Protein AF-A0A1Y1LVG2-F1 (afdb_monomer)

Organism: Photinus pyralis (NCBI:txid7054)

InterPro domains:
  IPR001048 Aspartate/glutamate/uridylate kinase [PF00696] (10-124)
  IPR036393 Acetylglutamate kinase-like superfamily [G3DSA:3.40.1160.10] (1-127)
  IPR036393 Acetylglutamate kinase-like superfamily [SSF53633] (7-122)

Nearest PDB structures (foldseek):
  4ab7-assembly1_A  TM=9.664E-01  e=7.310E-13  Saccharomyces cerevisiae
  3zzf-assembly1_A  TM=8.156E-01  e=1.321E-12  Saccharomyces cerevisiae
  3zzi-assembly1_D  TM=8.530E-01  e=3.105E-12  Saccharomyces cerevisiae
  3s6g-assembly1_A  TM=9.293E-01  e=3.306E-10  Maricaulis maris MCS10
  3l86-assembly1_A  TM=7.811E-01  e=9.422E-07  Streptococcus mutans UA159

pLDDT: mean 91.09, std 6.83, range [61.69, 97.38]

Radius of gyration: 17.14 Å; Cα contacts (8 Å, |Δi|>4): 136; chains: 1; bounding box: 45×27×48 Å

Solvent-accessible surface area (backbone atoms only — not comparable to full-atom values): 7802 Å² total; per-residue (Å²): 132,66,51,29,32,19,47,67,64,44,51,89,84,60,43,61,26,34,38,79,77,47,73,52,55,63,68,50,53,53,32,47,75,72,74,43,84,76,83,85,73,52,52,24,29,28,99,87,68,51,73,17,46,36,61,54,71,57,47,51,51,55,48,49,56,70,47,62,88,66,65,86,71,86,84,87,86,61,93,75,79,72,52,61,51,82,86,68,48,74,55,88,76,82,58,71,87,82,41,42,69,61,51,68,68,37,91,64,44,46,72,69,61,37,50,54,53,51,55,48,51,58,47,55,78,64,103

Mean predicted aligned error: 4.56 Å

Secondary structure (DSSP, 8-state):
--SEEEEES-HHHHSSBEEEEEE--HHHHHHHHTT------SEEE-TTS-EEE--HHHHHHHHHHHTTTS-S------TT-SEE-TTS-EE----TTTSHHHHHHSTT--HHHHHHHHHHHHHHHT-

Sequence (127 aa):
SGIFVADFLDKEKWGYVGKIKTVNTAAIEHSLKAGYIPVMTSMAESEDGTLLNVNADIAAKELAQNLRPHPLKIVYLSEKRGLFDGAGNRISQINLDAEYDYLMSLPWCKYGTRLKIKETKELATKL

Foldseek 3Di:
DDQFEFDPPDCVPPNQATDTDDGDCPVVVVCVVVVHHDDDDQWHAYPVGDIGHYDPVNVQLRVPLVPPPPPPDDDDDDPVQADADPVRHHDPDDDCVPCVVVLCPDPRCDDPNVVVSVVVSVSVVSD

Structure (mmCIF, N/CA/C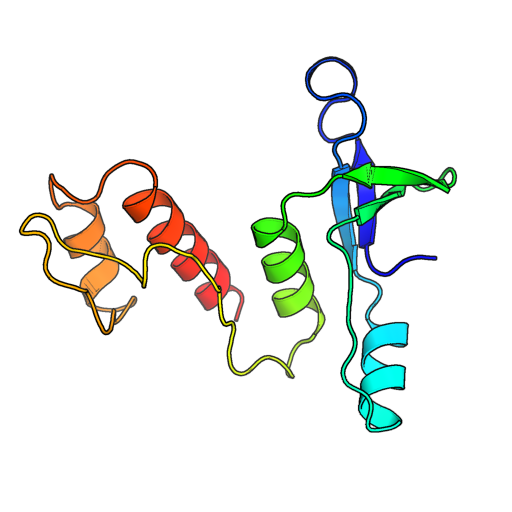/O backbone):
data_AF-A0A1Y1LVG2-F1
#
_entry.id   AF-A0A1Y1LVG2-F1
#
loop_
_atom_site.group_PDB
_atom_site.id
_atom_site.type_symbol
_atom_site.label_atom_id
_atom_site.label_alt_id
_atom_site.label_comp_id
_atom_site.label_asym_id
_atom_site.label_entity_id
_atom_site.label_seq_id
_atom_site.pdbx_PDB_ins_code
_atom_site.Cartn_x
_atom_site.Cartn_y
_atom_site.Cartn_z
_atom_site.occupancy
_atom_site.B_iso_or_equiv
_atom_site.auth_seq_id
_atom_site.auth_comp_id
_atom_site.auth_asym_id
_atom_site.auth_atom_id
_atom_site.pdbx_PDB_model_num
ATOM 1 N N . SER A 1 1 ? -12.889 3.062 18.625 1.00 63.12 1 SER A N 1
ATOM 2 C CA . SER A 1 1 ? -11.529 2.967 18.077 1.00 63.12 1 SER A CA 1
ATOM 3 C C . SER A 1 1 ? -11.554 3.376 16.621 1.00 63.12 1 SER A C 1
ATOM 5 O O . SER A 1 1 ? -12.578 3.184 15.961 1.00 63.12 1 SER A O 1
ATOM 7 N N . GLY A 1 2 ? -10.458 3.964 16.141 1.00 82.69 2 GLY A N 1
ATOM 8 C CA . GLY A 1 2 ? -10.254 4.218 14.716 1.00 82.69 2 GLY A CA 1
ATOM 9 C C . GLY A 1 2 ? -10.211 2.941 13.861 1.00 82.69 2 GLY A C 1
ATOM 10 O O . GLY A 1 2 ? -10.283 1.818 14.361 1.00 82.69 2 GLY A O 1
ATOM 11 N N . ILE A 1 3 ? -10.093 3.124 12.544 1.00 92.38 3 ILE A N 1
ATOM 12 C CA . ILE A 1 3 ? -9.982 2.022 11.570 1.00 92.38 3 ILE A CA 1
ATOM 13 C C . ILE A 1 3 ? -8.646 1.290 11.707 1.00 92.38 3 ILE A C 1
ATOM 15 O O . ILE A 1 3 ? -8.610 0.068 11.616 1.00 92.38 3 ILE A O 1
ATOM 19 N N . PHE A 1 4 ? -7.553 2.014 11.940 1.00 96.06 4 PHE A N 1
ATOM 20 C CA . PHE A 1 4 ? -6.224 1.430 12.090 1.00 96.06 4 PHE A CA 1
ATOM 21 C C . PHE A 1 4 ? -5.782 1.494 13.549 1.00 96.06 4 PHE A C 1
ATOM 23 O O . PHE A 1 4 ? -5.758 2.573 14.140 1.00 96.06 4 PHE A O 1
ATOM 30 N N . VAL A 1 5 ? -5.383 0.346 14.095 1.00 95.62 5 VAL A N 1
ATOM 31 C CA . VAL A 1 5 ? -4.708 0.252 15.394 1.00 95.62 5 VAL A CA 1
ATOM 32 C C . VAL A 1 5 ? -3.239 -0.070 15.147 1.00 95.62 5 VAL A C 1
ATOM 34 O O . VAL A 1 5 ? -2.935 -0.997 14.388 1.00 95.62 5 VAL A O 1
ATOM 37 N N . ALA A 1 6 ? -2.326 0.689 15.752 1.00 96.94 6 ALA A N 1
ATOM 38 C CA . ALA A 1 6 ? -0.890 0.567 15.499 1.00 96.94 6 ALA A CA 1
ATOM 39 C C . ALA A 1 6 ? -0.039 0.724 16.762 1.00 96.94 6 ALA A C 1
ATOM 41 O O . ALA A 1 6 ? -0.372 1.494 17.652 1.00 96.94 6 ALA A O 1
ATOM 42 N N . ASP A 1 7 ? 1.116 0.060 16.778 1.00 96.69 7 ASP A N 1
ATOM 43 C CA . ASP A 1 7 ? 2.195 0.377 17.720 1.00 96.69 7 ASP A CA 1
ATOM 44 C C . ASP A 1 7 ? 3.146 1.403 17.095 1.00 96.69 7 ASP A C 1
ATOM 46 O O . ASP A 1 7 ? 3.172 1.576 15.873 1.00 96.69 7 ASP A O 1
ATOM 50 N N . PHE A 1 8 ? 3.994 2.040 17.904 1.00 96.81 8 PHE A N 1
ATOM 51 C CA . PHE A 1 8 ? 5.133 2.794 17.380 1.00 96.81 8 PHE A CA 1
ATOM 52 C C . PHE A 1 8 ? 6.024 1.875 16.535 1.00 96.81 8 PHE A C 1
ATOM 54 O O . PHE A 1 8 ? 6.435 0.808 16.987 1.00 96.81 8 PHE A O 1
ATOM 61 N N . LEU A 1 9 ? 6.345 2.294 15.310 1.00 95.88 9 LEU A N 1
ATOM 62 C CA . LEU A 1 9 ? 7.253 1.549 14.439 1.00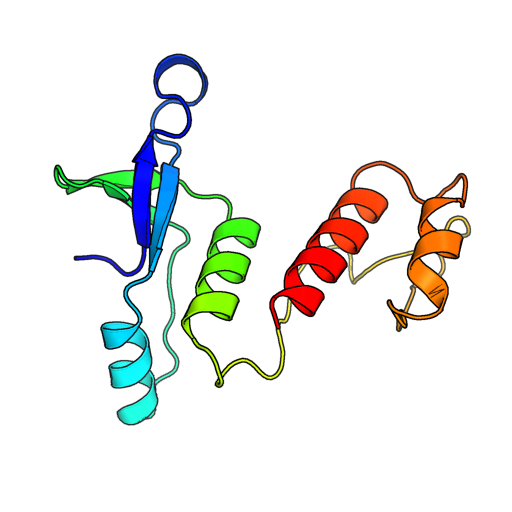 95.88 9 LEU A CA 1
ATOM 63 C C . LEU A 1 9 ? 8.669 1.518 15.030 1.00 95.88 9 LEU A C 1
ATOM 65 O O . LEU A 1 9 ? 9.289 0.462 15.101 1.00 95.88 9 LEU A O 1
ATOM 69 N N . ASP A 1 10 ? 9.158 2.692 15.422 1.00 95.88 10 ASP A N 1
ATOM 70 C CA . ASP A 1 10 ? 10.380 2.927 16.192 1.00 95.88 10 ASP A CA 1
ATOM 71 C C . ASP A 1 10 ? 10.296 4.377 16.689 1.00 95.88 10 ASP A C 1
ATOM 73 O O . ASP A 1 10 ? 10.413 5.324 15.904 1.00 95.88 10 ASP A O 1
ATOM 77 N N . LYS A 1 11 ? 9.993 4.552 17.979 1.00 94.06 11 LYS A N 1
ATOM 78 C CA . LYS A 1 11 ? 9.689 5.871 18.548 1.00 94.06 11 LYS A CA 1
ATOM 79 C C . LYS A 1 11 ? 10.913 6.781 18.587 1.00 94.06 11 LYS A C 1
ATOM 81 O O . LYS A 1 11 ? 10.773 7.984 18.384 1.00 94.06 11 LYS A O 1
ATOM 86 N N . GLU A 1 12 ? 12.095 6.224 18.829 1.00 96.38 12 GLU A N 1
ATOM 87 C CA . GLU A 1 12 ? 13.333 7.003 18.913 1.00 96.38 12 GLU A CA 1
ATOM 88 C C . GLU A 1 12 ? 13.761 7.495 17.533 1.00 96.38 12 GLU A C 1
ATOM 90 O O . GLU A 1 12 ? 14.180 8.641 17.378 1.00 96.38 12 GLU A O 1
ATOM 95 N N . LYS A 1 13 ? 13.606 6.647 16.513 1.00 97.19 13 LYS A N 1
ATOM 96 C CA . LYS A 1 13 ? 14.041 6.960 15.153 1.00 97.19 13 LYS A CA 1
ATOM 97 C C . LYS A 1 13 ? 13.032 7.779 14.354 1.00 97.19 13 LYS A C 1
ATOM 99 O O . LYS A 1 13 ? 13.429 8.652 13.586 1.00 97.19 13 LYS A O 1
ATOM 104 N N . TRP A 1 14 ? 11.743 7.468 14.482 1.00 95.19 14 TRP A N 1
ATOM 105 C CA . TRP A 1 14 ? 10.694 8.010 13.611 1.00 95.19 14 TRP A CA 1
ATOM 106 C C . TRP A 1 14 ? 9.629 8.824 14.351 1.00 95.19 14 TRP A C 1
ATOM 108 O O . TRP A 1 14 ? 8.746 9.388 13.708 1.00 95.19 14 TRP A O 1
ATOM 118 N N . GLY A 1 15 ? 9.692 8.920 15.682 1.00 96.06 15 GLY A N 1
ATOM 119 C CA . GLY A 1 15 ? 8.694 9.640 16.469 1.00 96.06 15 GLY A CA 1
ATOM 120 C C . GLY A 1 15 ? 7.311 8.996 16.355 1.00 96.06 15 GLY A C 1
ATOM 121 O O . GLY A 1 15 ? 7.155 7.800 16.582 1.00 96.06 15 GLY A O 1
ATOM 122 N N . TYR A 1 16 ? 6.296 9.785 15.996 1.00 96.38 16 TYR A N 1
ATOM 123 C CA . TYR A 1 16 ? 4.888 9.364 15.917 1.00 96.38 16 TYR A CA 1
ATOM 124 C C . TYR A 1 16 ? 4.551 8.664 14.592 1.00 96.38 16 TYR A C 1
ATOM 126 O O . TYR A 1 16 ? 3.621 9.051 13.883 1.00 96.38 16 TYR A O 1
ATOM 134 N N . VAL A 1 17 ? 5.324 7.635 14.240 1.00 97.38 17 VAL A N 1
ATOM 135 C CA . VAL A 1 17 ? 5.078 6.781 13.070 1.00 97.38 17 VAL A CA 1
ATOM 136 C C . VAL A 1 17 ? 4.675 5.391 13.536 1.00 97.38 17 VAL A C 1
ATOM 138 O O . VAL A 1 17 ? 5.356 4.781 14.361 1.00 97.38 17 VAL A O 1
ATOM 141 N N . GLY A 1 18 ? 3.563 4.898 13.001 1.00 96.38 18 GLY A N 1
ATOM 142 C CA . GLY A 1 18 ? 2.933 3.658 13.426 1.00 96.38 18 GLY A CA 1
ATOM 143 C C . GLY A 1 18 ? 3.216 2.470 12.513 1.00 96.38 18 GLY A C 1
ATOM 144 O O . GLY A 1 18 ? 3.364 2.604 11.296 1.00 96.38 18 GLY A O 1
ATOM 145 N N . LYS A 1 19 ? 3.219 1.281 13.113 1.00 96.38 19 LYS A N 1
ATOM 146 C CA . LYS A 1 19 ? 3.119 -0.015 12.445 1.00 96.38 19 LYS A CA 1
ATOM 147 C C . LYS A 1 19 ? 1.739 -0.604 12.732 1.00 96.38 19 LYS A C 1
ATOM 149 O O . LYS A 1 19 ? 1.447 -0.942 13.877 1.00 96.38 19 LYS A O 1
ATOM 154 N N . ILE A 1 20 ? 0.905 -0.727 11.698 1.00 96.31 20 ILE A N 1
ATOM 155 C CA . ILE A 1 20 ? -0.447 -1.291 11.826 1.00 96.31 20 ILE A CA 1
ATOM 156 C C . ILE A 1 20 ? -0.359 -2.713 12.395 1.00 96.31 20 ILE A C 1
ATOM 158 O O . ILE A 1 20 ? 0.412 -3.538 11.903 1.00 96.31 20 ILE A O 1
ATOM 162 N N . LYS A 1 21 ? -1.164 -2.982 13.425 1.00 95.12 21 LYS A N 1
ATOM 163 C CA . LYS A 1 21 ? -1.392 -4.319 13.987 1.00 95.12 21 LYS A CA 1
ATOM 164 C C . LYS A 1 21 ? -2.723 -4.899 13.546 1.00 95.12 21 LYS A C 1
ATOM 166 O O . LYS A 1 21 ? -2.803 -6.085 13.248 1.00 95.12 21 LYS A O 1
ATOM 171 N N . THR A 1 22 ? -3.753 -4.055 13.542 1.00 93.62 22 THR A N 1
ATOM 172 C CA . THR A 1 22 ? -5.137 -4.483 13.359 1.00 93.62 22 THR A CA 1
ATOM 173 C C . THR A 1 22 ? -5.893 -3.448 12.542 1.00 93.62 22 THR A C 1
ATOM 175 O O . THR A 1 22 ? -5.703 -2.241 12.715 1.00 93.62 22 THR A O 1
ATOM 178 N N . VAL A 1 23 ? -6.784 -3.931 11.676 1.00 93.81 23 VAL A N 1
ATOM 179 C CA . VAL A 1 23 ? -7.723 -3.104 10.917 1.00 93.81 23 VAL A CA 1
ATOM 180 C C . VAL A 1 23 ? -9.141 -3.422 11.379 1.00 93.81 23 VAL A C 1
ATOM 182 O O . VAL A 1 23 ? -9.584 -4.564 11.301 1.00 93.81 23 VAL A O 1
ATOM 185 N N . ASN A 1 24 ? -9.863 -2.414 11.858 1.00 92.50 24 ASN A N 1
ATOM 186 C CA . ASN A 1 24 ? -11.276 -2.516 12.193 1.00 92.50 24 ASN A CA 1
ATOM 187 C C . ASN A 1 24 ? -12.132 -2.111 10.983 1.00 92.50 24 ASN A C 1
ATOM 189 O O . ASN A 1 24 ? -12.248 -0.927 10.657 1.00 92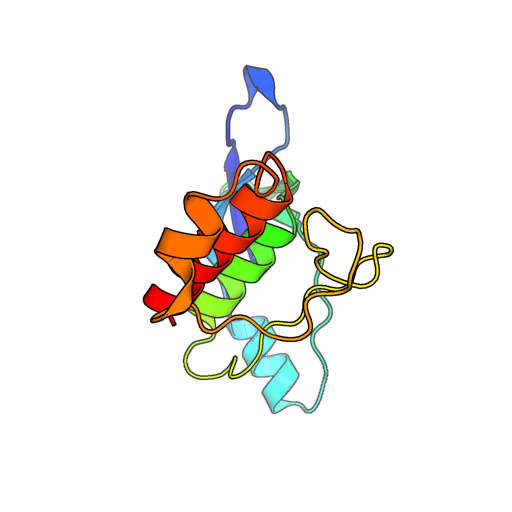.50 24 ASN A O 1
ATOM 193 N N . THR A 1 25 ? -12.753 -3.093 10.328 1.00 92.12 25 THR A N 1
ATOM 194 C CA . THR A 1 25 ? -13.565 -2.885 9.118 1.00 92.12 25 THR A CA 1
ATOM 195 C C . THR A 1 25 ? -15.012 -2.491 9.402 1.00 92.12 25 THR A C 1
ATOM 197 O O . THR A 1 25 ? -15.704 -2.051 8.486 1.00 92.12 25 THR A O 1
ATOM 200 N N . ALA A 1 26 ? -15.483 -2.572 10.651 1.00 92.19 26 ALA A N 1
ATOM 201 C CA . ALA A 1 26 ? -16.902 -2.408 10.974 1.00 92.19 26 ALA A CA 1
ATOM 202 C C . ALA A 1 26 ? -17.465 -1.050 10.519 1.00 92.19 26 ALA A C 1
ATOM 204 O O . ALA A 1 26 ? -18.544 -0.979 9.933 1.00 92.19 26 ALA A O 1
ATOM 205 N N . ALA A 1 27 ? -16.712 0.035 10.730 1.00 90.69 27 ALA A N 1
ATOM 206 C CA . ALA A 1 27 ? -17.117 1.375 10.302 1.00 90.69 27 ALA A CA 1
ATOM 207 C C . ALA A 1 27 ? -17.211 1.500 8.770 1.00 90.69 27 ALA A C 1
ATOM 209 O O . ALA A 1 27 ? -18.132 2.131 8.250 1.00 90.69 27 ALA A O 1
ATOM 210 N N . ILE A 1 28 ? -16.285 0.861 8.050 1.00 91.75 28 ILE A N 1
ATOM 211 C CA . ILE A 1 28 ? -16.254 0.835 6.584 1.00 91.75 28 ILE A CA 1
ATOM 212 C C . ILE A 1 28 ? -17.461 0.061 6.056 1.00 91.75 28 ILE A C 1
ATOM 214 O O . ILE A 1 28 ? -18.200 0.564 5.215 1.00 91.75 28 ILE A O 1
ATOM 218 N N . GLU A 1 29 ? -17.711 -1.132 6.589 1.00 91.12 29 GLU A N 1
ATOM 219 C CA . GLU A 1 29 ? -18.832 -1.977 6.181 1.00 91.12 29 GLU A CA 1
ATOM 220 C C . GLU A 1 29 ? -20.187 -1.326 6.464 1.00 91.12 29 GLU A C 1
ATOM 222 O O . GLU A 1 29 ? -21.090 -1.401 5.633 1.00 91.12 29 GLU A O 1
ATOM 227 N N . HIS A 1 30 ? -20.343 -0.663 7.612 1.00 92.56 30 HIS A N 1
ATOM 228 C CA . HIS A 1 30 ? -21.562 0.082 7.925 1.00 92.56 30 HIS A CA 1
ATOM 229 C C . HIS A 1 30 ? -21.776 1.259 6.971 1.00 92.56 30 HIS A C 1
ATOM 231 O O . HIS A 1 30 ? -22.893 1.453 6.494 1.00 92.56 30 HIS A O 1
ATOM 237 N N . SER A 1 31 ? -20.716 2.009 6.653 1.00 93.25 31 SER A N 1
ATOM 238 C CA . SER A 1 31 ? -20.776 3.107 5.682 1.00 93.25 31 SER A CA 1
ATOM 239 C C . SER A 1 31 ? -21.225 2.608 4.305 1.00 93.25 31 SER A C 1
ATOM 241 O O . SER A 1 31 ? -22.171 3.152 3.732 1.00 93.25 31 SER A O 1
ATOM 243 N N . LEU A 1 32 ? -20.633 1.507 3.834 1.00 91.19 32 LEU A N 1
ATOM 244 C CA . LEU A 1 32 ? -20.986 0.878 2.561 1.00 91.19 32 LEU A CA 1
ATOM 245 C C . LEU A 1 32 ? -22.431 0.357 2.551 1.00 91.19 32 LEU A C 1
ATOM 247 O O . LEU A 1 32 ? -23.162 0.608 1.596 1.00 91.19 32 LEU A O 1
ATOM 251 N N . LYS A 1 33 ? -22.877 -0.321 3.620 1.00 93.00 33 LYS A N 1
ATOM 252 C CA . LYS A 1 33 ? -24.264 -0.814 3.758 1.00 93.00 33 LYS A CA 1
ATOM 253 C C . LYS A 1 33 ? -25.291 0.318 3.746 1.00 93.00 33 LYS A C 1
ATOM 255 O O . LYS A 1 33 ? -26.399 0.127 3.257 1.00 93.00 33 LYS A O 1
ATOM 260 N N . ALA A 1 34 ? -24.923 1.486 4.260 1.00 96.44 34 ALA A N 1
ATOM 261 C CA . ALA A 1 34 ? -25.756 2.681 4.238 1.00 96.44 34 ALA A CA 1
ATOM 262 C C . ALA A 1 34 ? -25.712 3.442 2.893 1.00 96.44 34 ALA A C 1
ATOM 264 O O . ALA A 1 34 ? -26.366 4.473 2.762 1.00 96.44 34 ALA A O 1
ATOM 265 N N . GLY A 1 35 ? -24.972 2.946 1.892 1.00 95.25 35 GLY A N 1
ATOM 266 C CA . GLY A 1 35 ? -24.877 3.554 0.562 1.00 95.25 35 GLY A CA 1
ATOM 267 C C . GLY A 1 35 ? -23.885 4.715 0.462 1.00 95.25 35 GLY A C 1
ATOM 268 O O . GLY A 1 35 ? -23.923 5.463 -0.513 1.00 95.25 35 GLY A O 1
ATOM 269 N N . TYR A 1 36 ? -22.996 4.876 1.445 1.00 95.81 36 TYR A N 1
ATOM 270 C CA . TYR A 1 36 ? -21.979 5.925 1.455 1.00 95.81 36 TYR A CA 1
ATOM 271 C C . TYR A 1 36 ? -20.608 5.400 1.021 1.00 95.81 36 TYR A C 1
ATOM 273 O O . TYR A 1 36 ? -20.274 4.230 1.209 1.00 95.81 36 TYR A O 1
ATOM 281 N N . ILE A 1 37 ? -19.791 6.299 0.463 1.00 92.62 37 ILE A N 1
ATOM 282 C CA . ILE A 1 37 ? -18.387 6.024 0.145 1.00 92.62 37 ILE A CA 1
ATOM 283 C C . ILE A 1 37 ? -17.536 6.408 1.365 1.00 92.62 37 ILE A C 1
ATOM 285 O O . ILE A 1 37 ? -17.476 7.594 1.700 1.00 92.62 37 ILE A O 1
ATOM 289 N N . PRO A 1 38 ? -16.863 5.452 2.030 1.00 91.69 38 PRO A N 1
ATOM 290 C CA . PRO A 1 38 ? -16.018 5.754 3.176 1.00 91.69 38 PRO A CA 1
ATOM 291 C C . PRO A 1 38 ? -14.752 6.496 2.730 1.00 91.69 38 PRO A C 1
ATOM 293 O O . PRO A 1 38 ? -13.985 6.005 1.902 1.00 91.69 38 PRO A O 1
ATOM 296 N N . VAL A 1 39 ? -14.516 7.672 3.315 1.00 92.44 39 VAL A N 1
ATOM 297 C CA . VAL A 1 39 ? -13.290 8.464 3.133 1.00 92.44 39 VAL A CA 1
ATOM 298 C C . VAL A 1 39 ? -12.483 8.398 4.421 1.00 92.44 39 VAL A C 1
ATOM 300 O O . VAL A 1 39 ? -13.009 8.651 5.502 1.00 92.44 39 VAL A O 1
ATOM 303 N N . MET A 1 40 ? -11.209 8.028 4.312 1.00 90.38 40 MET A N 1
ATOM 304 C CA . MET A 1 40 ? -10.362 7.713 5.462 1.00 90.38 40 MET A CA 1
ATOM 305 C C . MET A 1 40 ? -8.990 8.365 5.324 1.00 90.38 40 MET A C 1
ATOM 307 O O . MET A 1 40 ? -8.468 8.519 4.221 1.00 90.38 40 MET A O 1
ATOM 311 N N . THR A 1 41 ? -8.390 8.703 6.460 1.00 92.81 41 THR A N 1
ATOM 312 C CA . THR A 1 41 ? -7.006 9.179 6.557 1.00 92.81 41 THR A CA 1
ATOM 313 C C . THR A 1 41 ? -6.054 8.021 6.851 1.00 92.81 41 THR A C 1
ATOM 315 O O . THR A 1 41 ? -6.425 7.090 7.565 1.00 92.81 41 THR A O 1
ATOM 318 N N . SER A 1 42 ? -4.800 8.100 6.398 1.00 93.31 42 SER A N 1
ATOM 319 C CA . SER A 1 42 ? -3.734 7.142 6.742 1.00 93.31 42 SER A CA 1
ATOM 320 C C . SER A 1 42 ? -3.137 7.410 8.135 1.00 93.31 42 SER A C 1
ATOM 322 O O . SER A 1 42 ? -1.930 7.583 8.295 1.00 93.31 42 SER A O 1
ATOM 324 N N . MET A 1 43 ? -4.002 7.484 9.145 1.00 94.88 43 MET A N 1
ATOM 325 C CA . MET A 1 43 ? -3.632 7.650 10.552 1.00 94.88 43 MET A CA 1
ATOM 326 C C . MET A 1 43 ? -4.109 6.445 11.349 1.00 94.88 43 MET A C 1
ATOM 328 O O . MET A 1 43 ? -5.189 5.915 11.087 1.00 94.88 43 MET A O 1
ATOM 332 N N . ALA A 1 44 ? -3.312 6.041 12.328 1.00 96.12 44 ALA A N 1
ATOM 333 C CA . ALA A 1 44 ? -3.645 4.977 13.258 1.00 96.12 44 ALA A CA 1
ATOM 334 C C . ALA A 1 44 ? -3.675 5.493 14.695 1.00 96.12 44 ALA A C 1
ATOM 336 O O . 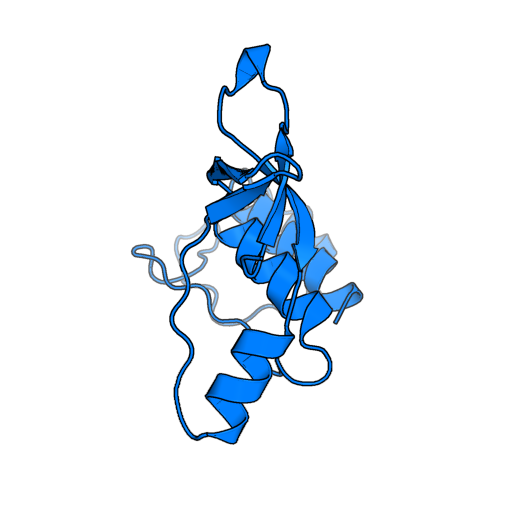ALA A 1 44 ? -3.120 6.544 15.004 1.00 96.12 44 ALA A O 1
ATOM 337 N N . GLU A 1 45 ? -4.330 4.734 15.559 1.00 95.62 45 GLU A N 1
ATOM 338 C CA . GLU A 1 45 ? -4.431 4.988 16.992 1.00 95.62 45 GLU A CA 1
ATOM 339 C C . GLU A 1 45 ? -3.684 3.869 17.732 1.00 95.62 45 GLU A C 1
ATOM 341 O O . GLU A 1 45 ? -3.857 2.690 17.406 1.00 95.62 45 GLU A O 1
ATOM 346 N N . SER A 1 46 ? -2.819 4.205 18.687 1.00 94.56 46 SER A N 1
ATOM 347 C CA . SER A 1 46 ? -2.237 3.214 19.601 1.00 94.56 46 SER A CA 1
ATOM 348 C C . SER A 1 46 ? -3.209 2.830 20.709 1.00 94.56 46 SER A C 1
ATOM 350 O O . SER A 1 46 ? -4.244 3.463 20.901 1.00 94.56 46 SER A O 1
ATOM 352 N N . GLU A 1 47 ? -2.884 1.778 21.462 1.00 89.56 47 GLU A N 1
ATOM 353 C CA . GLU A 1 47 ? -3.742 1.286 22.551 1.00 89.56 47 GLU A CA 1
ATOM 354 C C . GLU A 1 47 ? -4.011 2.341 23.642 1.00 89.56 47 GLU A C 1
ATOM 356 O O . GLU A 1 47 ? -5.053 2.301 24.290 1.00 89.56 47 GLU A O 1
ATOM 361 N N . ASP A 1 48 ? -3.108 3.310 23.813 1.00 90.94 48 ASP A N 1
ATOM 362 C CA . ASP A 1 48 ? -3.242 4.436 24.746 1.00 90.94 48 ASP A CA 1
ATOM 363 C C . ASP A 1 48 ? -3.929 5.680 24.140 1.00 90.94 48 ASP A C 1
ATOM 365 O O . ASP A 1 48 ? -4.021 6.714 24.801 1.00 90.94 48 ASP A O 1
ATOM 369 N N . GLY A 1 49 ? -4.421 5.595 22.899 1.00 92.75 49 GLY A N 1
ATOM 370 C CA . GLY A 1 49 ? -5.120 6.683 22.207 1.00 92.75 49 GLY A CA 1
ATOM 371 C C . GLY A 1 49 ? -4.210 7.677 21.475 1.00 92.75 49 GLY A C 1
ATOM 372 O O . GLY A 1 49 ? -4.697 8.677 20.943 1.00 92.75 49 GLY A O 1
ATOM 373 N N . THR A 1 50 ? -2.894 7.443 21.421 1.00 95.00 50 THR A N 1
ATOM 374 C CA . THR A 1 50 ? -1.976 8.317 20.674 1.00 95.00 50 THR A CA 1
ATOM 375 C C . THR A 1 50 ? -2.183 8.166 19.165 1.00 95.00 50 THR A C 1
ATOM 377 O O . THR A 1 50 ? -2.222 7.060 18.627 1.00 95.00 50 THR A O 1
ATOM 380 N N . LEU A 1 51 ? -2.267 9.290 18.448 1.00 96.12 51 LEU A N 1
ATOM 381 C CA . LEU A 1 51 ? -2.328 9.286 16.987 1.00 96.12 51 LEU A CA 1
ATOM 382 C C . LEU A 1 51 ? -0.940 9.072 16.375 1.00 96.12 51 LEU A C 1
ATOM 384 O O . LEU A 1 51 ? 0.025 9.757 16.718 1.00 96.12 51 LEU A O 1
ATOM 388 N N . LEU A 1 52 ? -0.864 8.145 15.424 1.00 97.06 52 LEU A N 1
ATOM 389 C CA . LEU A 1 52 ? 0.348 7.763 14.713 1.00 97.06 52 LEU A CA 1
ATOM 390 C C . LEU A 1 52 ? 0.156 7.926 13.205 1.00 97.06 52 LEU A C 1
ATOM 392 O O . LEU A 1 52 ? 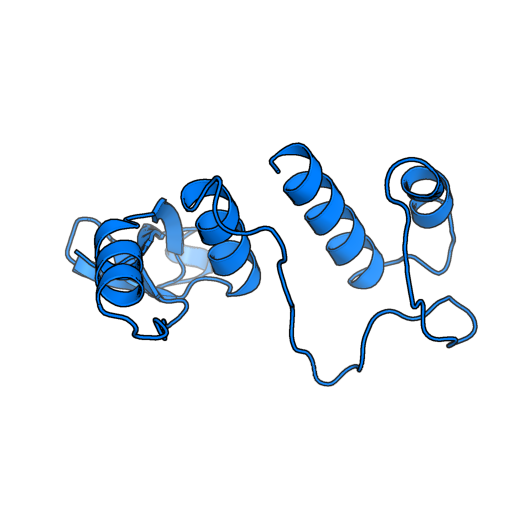-0.840 7.483 12.627 1.00 97.06 52 LEU A O 1
ATOM 396 N N . ASN A 1 53 ? 1.145 8.527 12.549 1.00 96.56 53 ASN A N 1
ATOM 397 C CA . ASN A 1 53 ? 1.194 8.598 11.096 1.00 96.56 53 ASN A CA 1
ATOM 398 C C . ASN A 1 53 ? 1.540 7.224 10.513 1.00 96.56 53 ASN A C 1
ATOM 400 O O . ASN A 1 53 ? 2.459 6.559 10.992 1.00 96.56 53 ASN A O 1
ATOM 404 N N . VAL A 1 54 ? 0.855 6.816 9.447 1.00 96.00 54 VAL A N 1
ATOM 405 C CA . VAL A 1 54 ? 1.141 5.561 8.748 1.00 96.00 54 VAL A CA 1
ATOM 406 C C . VAL A 1 54 ? 1.338 5.828 7.264 1.00 96.00 54 VAL A C 1
ATOM 408 O O . VAL A 1 54 ? 0.675 6.670 6.661 1.00 96.00 54 VAL A O 1
ATOM 411 N N . ASN A 1 55 ? 2.260 5.087 6.651 1.00 92.75 55 ASN A N 1
ATOM 412 C CA . ASN A 1 55 ? 2.432 5.109 5.205 1.00 92.75 55 ASN A CA 1
ATOM 413 C C . ASN A 1 55 ? 1.120 4.696 4.502 1.00 92.75 55 ASN A C 1
ATOM 415 O O . ASN A 1 55 ? 0.564 3.635 4.788 1.00 92.75 55 ASN A O 1
ATOM 419 N N . ALA A 1 56 ? 0.645 5.522 3.567 1.00 91.31 56 ALA A N 1
ATOM 420 C CA . ALA A 1 56 ? -0.627 5.311 2.879 1.00 91.31 56 ALA A CA 1
ATOM 421 C C . ALA A 1 56 ? -0.669 4.021 2.040 1.00 91.31 56 ALA A C 1
ATOM 423 O O . ALA A 1 56 ? -1.706 3.360 2.009 1.00 91.31 56 ALA A O 1
ATOM 424 N N . ASP A 1 57 ? 0.445 3.619 1.420 1.00 89.19 57 ASP A N 1
ATOM 425 C CA . ASP A 1 57 ? 0.516 2.378 0.641 1.00 89.19 57 ASP A CA 1
ATOM 426 C C . ASP A 1 57 ? 0.388 1.153 1.556 1.00 89.19 57 ASP A C 1
ATOM 428 O O . ASP A 1 57 ? -0.314 0.195 1.221 1.00 89.19 57 ASP A O 1
ATOM 432 N N . ILE A 1 58 ? 0.995 1.213 2.750 1.00 90.75 58 ILE A N 1
ATOM 433 C CA . ILE A 1 58 ? 0.847 0.184 3.790 1.00 90.75 58 ILE A CA 1
ATOM 434 C C . ILE A 1 58 ? -0.596 0.156 4.303 1.00 90.75 58 ILE A C 1
ATOM 436 O O . ILE A 1 58 ? -1.190 -0.915 4.379 1.00 90.75 58 ILE A O 1
ATOM 440 N N . ALA A 1 59 ? -1.188 1.315 4.601 1.00 93.19 59 ALA A N 1
ATOM 441 C CA . ALA A 1 59 ? -2.575 1.398 5.055 1.00 93.19 59 ALA A CA 1
ATOM 442 C C . ALA A 1 59 ? -3.554 0.816 4.020 1.00 93.19 59 ALA A C 1
ATOM 444 O O . ALA A 1 59 ? -4.428 0.026 4.375 1.00 93.19 59 ALA A O 1
ATOM 445 N N . ALA A 1 60 ? -3.372 1.135 2.734 1.00 90.56 60 ALA A N 1
ATOM 446 C CA . ALA A 1 60 ? -4.166 0.575 1.643 1.00 90.56 60 ALA A CA 1
ATOM 447 C C . ALA A 1 60 ? -3.986 -0.947 1.516 1.00 90.56 60 ALA A C 1
ATOM 449 O O . ALA A 1 60 ? -4.966 -1.668 1.333 1.00 90.56 60 ALA A O 1
ATOM 450 N N . LYS A 1 61 ? -2.748 -1.443 1.655 1.00 88.56 61 LYS A N 1
ATOM 451 C CA . LYS A 1 61 ? -2.420 -2.877 1.630 1.00 88.56 61 LYS A CA 1
ATOM 452 C C . LYS A 1 61 ? -3.116 -3.640 2.761 1.00 88.56 61 LYS A C 1
ATOM 454 O O . LYS A 1 61 ? -3.742 -4.667 2.503 1.00 88.56 61 LYS A O 1
ATOM 459 N N . GLU A 1 62 ? -3.007 -3.141 3.990 1.00 91.38 62 GLU A N 1
ATOM 460 C CA . GLU A 1 62 ? -3.632 -3.737 5.177 1.00 91.38 62 GLU A CA 1
ATOM 461 C C . GLU A 1 62 ? -5.156 -3.725 5.061 1.00 91.38 62 GLU A C 1
ATOM 463 O O . GLU A 1 62 ? -5.821 -4.735 5.294 1.00 91.38 62 GLU A O 1
ATOM 468 N N . LEU A 1 63 ? -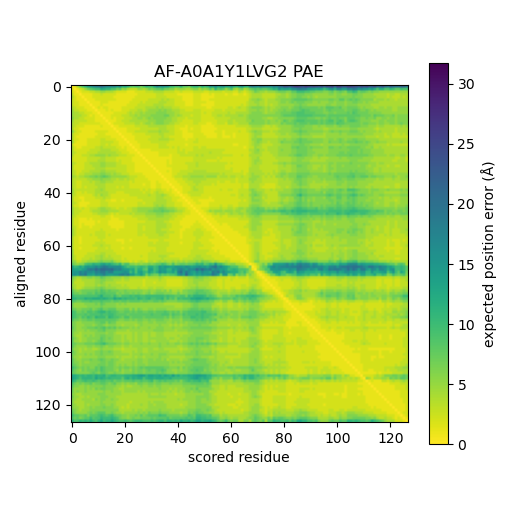5.720 -2.605 4.613 1.00 90.75 63 LEU A N 1
ATOM 469 C CA . LEU A 1 63 ? -7.150 -2.483 4.378 1.00 90.75 63 LEU A CA 1
ATOM 470 C C . LEU A 1 63 ? -7.647 -3.492 3.333 1.00 90.75 63 LEU A C 1
ATOM 472 O O . LEU A 1 63 ? -8.651 -4.165 3.556 1.00 90.75 63 LEU A O 1
ATOM 476 N N . ALA A 1 64 ? -6.939 -3.627 2.209 1.00 89.00 64 ALA A N 1
ATOM 477 C CA . ALA A 1 64 ? -7.330 -4.542 1.144 1.00 89.00 64 ALA A CA 1
ATOM 478 C C . ALA A 1 64 ? -7.332 -6.010 1.601 1.00 89.00 64 ALA A C 1
ATOM 480 O O . ALA A 1 64 ? -8.226 -6.770 1.233 1.00 89.00 64 ALA A O 1
ATOM 481 N N . GLN A 1 65 ? -6.369 -6.401 2.440 1.00 88.00 65 GLN A N 1
ATOM 482 C CA . GLN A 1 65 ? -6.313 -7.750 3.008 1.00 88.00 65 GLN A CA 1
ATOM 483 C C . GLN A 1 65 ? -7.445 -8.009 4.010 1.00 88.00 65 GLN A C 1
ATOM 485 O O . GLN A 1 65 ? -7.998 -9.107 4.022 1.00 88.00 65 GLN A O 1
ATOM 490 N N . ASN A 1 66 ? -7.822 -7.009 4.814 1.00 90.06 66 ASN A N 1
ATOM 491 C CA . ASN A 1 66 ? -8.847 -7.159 5.851 1.00 90.06 66 ASN A CA 1
ATOM 492 C C . ASN A 1 66 ? -10.287 -7.008 5.329 1.00 90.06 66 ASN A C 1
ATOM 494 O O . ASN A 1 66 ? -11.205 -7.550 5.930 1.00 90.06 66 ASN A O 1
ATOM 498 N N . LEU A 1 67 ? -10.508 -6.331 4.197 1.00 85.25 67 LEU A N 1
ATOM 499 C CA . LEU A 1 67 ? -11.840 -6.188 3.587 1.00 85.25 67 LEU A CA 1
ATOM 500 C C . LEU A 1 67 ? -12.263 -7.374 2.704 1.00 85.25 67 LEU A C 1
ATOM 502 O O . LEU A 1 67 ? -13.299 -7.303 2.036 1.00 85.25 67 LEU A O 1
ATOM 506 N N . ARG A 1 68 ? -11.489 -8.464 2.657 1.00 75.75 68 ARG A N 1
ATOM 507 C CA . ARG A 1 68 ? -11.830 -9.651 1.858 1.00 75.75 68 ARG A CA 1
ATOM 508 C C . ARG A 1 68 ? -13.258 -10.147 2.158 1.00 75.75 68 ARG A C 1
ATOM 510 O O . ARG A 1 68 ? -13.660 -10.176 3.318 1.00 75.75 68 ARG A O 1
ATOM 517 N N . PRO A 1 69 ? -14.028 -10.559 1.132 1.00 64.44 69 PRO A N 1
ATOM 518 C CA . PRO A 1 69 ? -13.656 -10.693 -0.284 1.00 64.44 69 PRO A CA 1
ATOM 519 C C . PRO A 1 69 ? -13.855 -9.415 -1.134 1.00 64.44 69 PRO A C 1
ATOM 521 O O . PRO A 1 69 ? -13.814 -9.488 -2.358 1.00 64.44 69 PRO A O 1
ATOM 524 N N . HIS A 1 70 ? -14.109 -8.250 -0.534 1.00 61.69 70 HIS A N 1
ATOM 525 C CA . HIS A 1 70 ? -14.676 -7.097 -1.243 1.00 61.69 70 HIS A CA 1
ATOM 526 C C . HIS A 1 70 ? -13.756 -6.373 -2.243 1.00 61.69 70 HIS A C 1
ATOM 528 O O . HIS A 1 70 ? -14.270 -5.955 -3.286 1.00 61.69 70 HIS A O 1
ATOM 534 N N . PRO A 1 71 ? -12.442 -6.168 -2.021 1.00 61.69 71 PRO A N 1
ATOM 535 C CA . PRO A 1 71 ? -11.663 -5.416 -2.995 1.00 61.69 71 PRO A CA 1
ATOM 536 C C . PRO A 1 71 ? -11.269 -6.307 -4.178 1.00 61.69 71 PRO A C 1
ATOM 538 O O . PRO A 1 71 ? -10.239 -6.971 -4.171 1.00 61.69 71 PRO A O 1
ATOM 541 N N . LEU A 1 72 ? -12.072 -6.249 -5.242 1.00 73.00 72 LEU A N 1
ATOM 542 C CA . LEU A 1 72 ? -11.735 -6.829 -6.549 1.00 73.00 72 LEU A CA 1
ATOM 543 C C . LEU A 1 72 ? -10.662 -6.016 -7.293 1.00 73.00 72 LEU A C 1
ATOM 545 O O . LEU A 1 72 ? -10.063 -6.502 -8.251 1.00 73.00 72 LEU A O 1
ATOM 549 N N . LYS A 1 73 ? -10.454 -4.751 -6.901 1.00 85.31 73 LYS A N 1
ATOM 550 C CA . LYS A 1 73 ? -9.508 -3.821 -7.528 1.00 85.31 73 LYS A CA 1
ATOM 551 C C . LYS A 1 73 ? -8.900 -2.890 -6.487 1.00 85.31 73 LYS A C 1
ATOM 553 O O . LYS A 1 73 ? -9.608 -2.370 -5.630 1.00 85.31 73 LYS A O 1
ATOM 558 N N . ILE A 1 74 ? -7.604 -2.632 -6.628 1.00 88.00 74 ILE A N 1
ATOM 559 C CA . ILE A 1 74 ? -6.856 -1.651 -5.838 1.00 88.00 74 ILE A CA 1
ATOM 560 C C . ILE A 1 74 ? -6.277 -0.638 -6.820 1.00 88.00 74 ILE A C 1
ATOM 562 O O . ILE A 1 74 ? -5.626 -1.018 -7.794 1.00 88.00 74 ILE A O 1
ATOM 566 N N . VAL A 1 75 ? -6.550 0.647 -6.596 1.00 90.31 75 VAL A N 1
ATOM 567 C CA . VAL A 1 75 ? -6.155 1.728 -7.506 1.00 90.31 75 VAL A CA 1
ATOM 568 C C . VAL A 1 75 ? -5.269 2.715 -6.758 1.00 90.31 75 VAL A C 1
ATOM 570 O O . VAL A 1 75 ? -5.723 3.384 -5.835 1.00 90.31 75 VAL A O 1
ATOM 573 N N . TYR A 1 76 ? -4.014 2.827 -7.189 1.00 89.50 76 TYR A N 1
ATOM 574 C CA . TYR A 1 76 ? -3.068 3.822 -6.686 1.00 89.50 76 TYR A CA 1
ATOM 575 C C . TYR A 1 76 ? -3.061 5.042 -7.608 1.00 89.50 76 TYR A C 1
ATOM 577 O O . TYR A 1 76 ? -2.705 4.946 -8.785 1.00 89.50 76 TYR A O 1
ATOM 585 N N . LEU A 1 77 ? -3.436 6.201 -7.070 1.00 90.25 77 LEU A N 1
ATOM 586 C CA . LEU A 1 77 ? -3.389 7.472 -7.789 1.00 90.25 77 LEU A CA 1
ATOM 587 C C . LEU A 1 77 ? -2.029 8.134 -7.563 1.00 90.25 77 LEU A C 1
ATOM 589 O O . LEU A 1 77 ? -1.566 8.259 -6.434 1.00 90.25 77 LEU A O 1
ATOM 593 N N . SER A 1 78 ? -1.369 8.548 -8.644 1.00 86.38 78 SER A N 1
ATOM 594 C CA . SER A 1 78 ? -0.086 9.250 -8.563 1.00 86.38 78 SER A CA 1
ATOM 595 C C . SER A 1 78 ? 0.071 10.250 -9.700 1.00 86.38 78 SER A C 1
ATOM 597 O O . SER A 1 78 ? -0.425 10.028 -10.806 1.00 86.38 78 SER A O 1
ATOM 599 N N . GLU A 1 79 ? 0.830 11.316 -9.452 1.00 87.00 79 GLU A N 1
ATOM 600 C CA . GLU A 1 79 ? 1.142 12.334 -10.464 1.00 87.00 79 GLU A CA 1
ATOM 601 C C . GLU A 1 79 ? 1.917 11.756 -11.653 1.00 87.00 79 GLU A C 1
ATOM 603 O O . GLU A 1 79 ? 1.766 12.204 -12.787 1.00 87.00 79 GLU A O 1
ATOM 608 N N . LYS A 1 80 ? 2.718 10.707 -11.418 1.00 80.19 80 LYS A N 1
ATOM 609 C CA . LYS A 1 80 ? 3.606 10.122 -12.429 1.00 80.19 80 LYS A CA 1
ATOM 610 C C . LYS A 1 80 ? 2.892 9.327 -13.530 1.00 80.19 80 LYS A C 1
ATOM 612 O O . LYS A 1 80 ? 3.573 8.792 -14.383 1.00 80.19 80 LYS A O 1
ATOM 617 N N . ARG A 1 81 ? 1.557 9.269 -13.595 1.00 85.69 81 ARG A N 1
ATOM 618 C CA . ARG A 1 81 ? 0.789 8.630 -14.698 1.00 85.69 81 ARG A CA 1
ATOM 619 C C . ARG A 1 81 ? 1.126 7.148 -14.979 1.00 85.69 81 ARG A C 1
ATOM 621 O O . ARG A 1 81 ? 0.866 6.667 -16.082 1.00 85.69 81 ARG A O 1
ATOM 628 N N . GLY A 1 82 ? 1.645 6.413 -13.992 1.00 90.12 82 GLY A N 1
ATOM 629 C CA . GLY A 1 82 ? 1.854 4.960 -14.062 1.00 90.12 82 GLY A CA 1
ATOM 630 C C . GLY A 1 82 ? 3.316 4.517 -13.954 1.00 90.12 82 GLY A C 1
ATOM 631 O O . GLY A 1 82 ? 4.152 5.214 -13.376 1.00 90.12 82 GLY A O 1
ATOM 632 N N . LEU A 1 83 ? 3.598 3.317 -14.469 1.00 91.81 83 LEU A N 1
ATOM 633 C CA . LEU A 1 83 ? 4.942 2.743 -14.565 1.00 91.81 83 LEU A CA 1
ATOM 634 C C . LEU A 1 83 ? 5.480 2.898 -15.990 1.00 91.81 83 LEU A C 1
ATOM 636 O O . LEU A 1 83 ? 4.712 2.890 -16.951 1.00 91.81 83 LEU A O 1
ATOM 640 N N . PHE A 1 84 ? 6.799 3.019 -16.111 1.00 92.19 84 PHE A N 1
ATOM 641 C CA . PHE A 1 84 ? 7.495 3.181 -17.385 1.00 92.1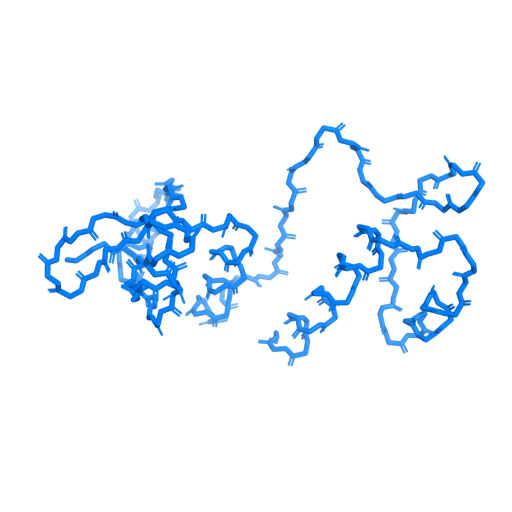9 84 PHE A CA 1
ATOM 642 C C . PHE A 1 84 ? 8.655 2.197 -17.478 1.00 92.19 84 PHE A C 1
ATOM 644 O O . PHE A 1 84 ? 9.246 1.839 -16.454 1.00 92.19 84 PHE A O 1
ATOM 651 N N . ASP A 1 85 ? 8.955 1.762 -18.698 1.00 92.19 85 ASP A N 1
ATOM 652 C CA . ASP A 1 85 ? 10.107 0.918 -18.995 1.00 92.19 85 ASP A CA 1
ATOM 653 C C . ASP A 1 85 ? 11.416 1.731 -19.066 1.00 92.19 85 ASP A C 1
ATOM 655 O O . ASP A 1 85 ? 11.437 2.954 -18.896 1.00 92.19 85 ASP A O 1
ATOM 659 N N . GLY A 1 86 ? 12.532 1.047 -19.329 1.00 90.19 86 GLY A N 1
ATOM 660 C CA . GLY A 1 86 ? 13.846 1.684 -19.464 1.00 90.19 86 GLY A CA 1
ATOM 661 C C . GLY A 1 86 ? 13.989 2.624 -20.666 1.00 90.19 86 GLY A C 1
ATOM 662 O O . GLY A 1 86 ? 14.938 3.402 -20.697 1.00 90.19 86 GLY A O 1
ATOM 663 N N . ALA A 1 87 ? 13.068 2.569 -21.630 1.00 92.69 87 ALA A N 1
ATOM 664 C CA . ALA A 1 87 ? 13.016 3.456 -22.788 1.00 92.69 87 ALA A CA 1
ATOM 665 C C . ALA A 1 87 ? 12.046 4.638 -22.581 1.00 92.69 87 ALA A C 1
ATOM 667 O O . ALA A 1 87 ? 11.939 5.503 -23.448 1.00 92.69 87 ALA A O 1
ATOM 668 N N . GLY A 1 88 ? 11.360 4.704 -21.434 1.00 91.56 88 GLY A N 1
ATOM 669 C CA . GLY A 1 88 ? 10.387 5.749 -21.123 1.00 91.56 88 GLY A CA 1
ATOM 670 C C . GLY A 1 88 ? 8.991 5.496 -21.695 1.00 91.56 88 GLY A C 1
ATOM 671 O O . GLY A 1 88 ? 8.157 6.402 -21.664 1.00 91.56 88 GLY A O 1
ATOM 672 N N . ASN A 1 89 ? 8.692 4.289 -22.184 1.00 93.81 89 ASN A N 1
ATOM 673 C CA . ASN A 1 89 ? 7.342 3.932 -22.615 1.00 93.81 89 ASN A CA 1
ATOM 674 C C . ASN A 1 89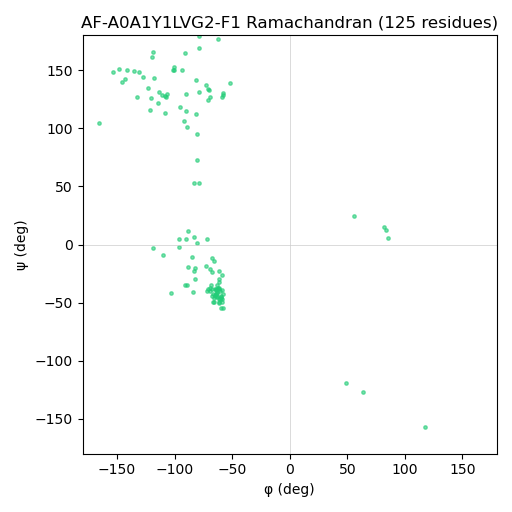 ? 6.486 3.542 -21.414 1.00 93.81 89 ASN A C 1
ATOM 676 O O . ASN A 1 89 ? 6.948 2.861 -20.497 1.00 93.81 89 ASN A O 1
ATOM 680 N N . ARG A 1 90 ? 5.211 3.945 -21.424 1.00 94.12 90 ARG A N 1
ATOM 681 C CA . ARG A 1 90 ? 4.271 3.580 -20.360 1.00 94.12 90 ARG A CA 1
ATOM 682 C C . ARG A 1 90 ? 3.964 2.085 -20.422 1.00 94.12 90 ARG A C 1
ATOM 684 O O . ARG A 1 90 ? 3.476 1.596 -21.437 1.00 94.12 90 ARG A O 1
ATOM 691 N N . ILE A 1 91 ? 4.142 1.401 -19.300 1.00 94.06 91 ILE A N 1
ATOM 692 C CA . ILE A 1 91 ? 3.713 0.017 -19.113 1.00 94.06 91 ILE A CA 1
ATOM 693 C C . ILE A 1 91 ? 2.220 0.045 -18.776 1.00 94.06 91 ILE A C 1
ATOM 695 O O . ILE A 1 91 ? 1.817 0.571 -17.737 1.00 94.06 91 ILE A O 1
ATOM 699 N N . SER A 1 92 ? 1.382 -0.464 -19.676 1.00 94.69 92 SER A N 1
ATOM 700 C CA . SER A 1 92 ? -0.076 -0.493 -19.492 1.00 94.69 92 SER A CA 1
ATOM 701 C C . SER A 1 92 ? -0.552 -1.671 -18.644 1.00 94.69 92 SER A C 1
ATOM 703 O O . SER A 1 92 ? -1.578 -1.553 -17.978 1.00 94.69 92 SER A O 1
ATOM 705 N N . GLN A 1 93 ? 0.171 -2.790 -18.676 1.00 95.06 93 GLN A N 1
ATOM 706 C CA . GLN A 1 93 ? -0.195 -4.030 -18.006 1.00 95.06 93 GLN A CA 1
ATOM 707 C C . GLN A 1 93 ? 1.059 -4.841 -17.676 1.00 95.06 93 GLN A C 1
ATOM 709 O O . GLN A 1 93 ? 2.042 -4.783 -18.409 1.00 95.06 93 GLN A O 1
ATOM 714 N N . ILE A 1 94 ? 0.995 -5.585 -16.572 1.00 94.88 94 ILE A N 1
ATOM 715 C CA . ILE A 1 94 ? 1.986 -6.590 -16.188 1.00 94.88 94 ILE A CA 1
ATOM 716 C C . ILE A 1 94 ? 1.222 -7.854 -15.787 1.00 94.88 94 ILE A C 1
ATOM 718 O O . ILE A 1 94 ? 0.334 -7.791 -14.934 1.00 94.88 94 ILE A O 1
ATOM 722 N N . ASN A 1 95 ? 1.565 -8.998 -16.372 1.00 95.38 95 ASN A N 1
ATOM 723 C CA . ASN A 1 95 ? 1.177 -10.313 -15.878 1.00 95.38 95 ASN A CA 1
ATOM 724 C C . ASN A 1 95 ? 2.240 -10.804 -14.887 1.00 95.38 95 ASN A C 1
ATOM 726 O O . ASN A 1 95 ? 3.296 -11.302 -15.269 1.00 95.38 95 ASN A O 1
ATOM 730 N N . LEU A 1 96 ? 1.947 -10.682 -13.594 1.00 94.88 96 LEU A N 1
ATOM 731 C CA . LEU A 1 96 ? 2.892 -10.991 -12.520 1.00 94.88 96 LEU A CA 1
ATOM 732 C C . LEU A 1 96 ? 3.252 -12.479 -12.386 1.00 94.88 96 LEU A C 1
ATOM 734 O O . LEU A 1 96 ? 4.179 -12.798 -11.641 1.00 94.88 96 LEU A O 1
ATOM 738 N N . ASP A 1 97 ? 2.543 -13.391 -13.045 1.00 93.44 97 ASP A N 1
ATOM 739 C CA . ASP A 1 97 ? 2.902 -14.814 -13.038 1.00 93.44 97 ASP A CA 1
ATOM 740 C C . ASP A 1 97 ? 3.872 -15.155 -14.168 1.00 93.44 97 ASP A C 1
ATOM 742 O O . ASP A 1 97 ? 4.774 -15.963 -13.977 1.00 93.44 97 ASP A O 1
ATOM 746 N N . ALA A 1 98 ? 3.734 -14.495 -15.318 1.00 96.38 98 ALA A N 1
ATOM 747 C CA . ALA A 1 98 ? 4.594 -14.727 -16.475 1.00 96.38 98 ALA A CA 1
ATOM 748 C C . ALA A 1 98 ? 5.832 -13.813 -16.507 1.00 96.38 98 ALA A C 1
ATOM 750 O O . ALA A 1 98 ? 6.893 -14.220 -16.970 1.00 96.38 98 ALA A O 1
ATOM 751 N N . GLU A 1 99 ? 5.710 -12.568 -16.042 1.00 97.00 99 GLU A N 1
ATOM 752 C CA . GLU A 1 99 ? 6.689 -11.510 -16.333 1.00 97.00 99 GLU A CA 1
ATOM 753 C C . GLU A 1 99 ? 7.523 -11.085 -15.121 1.00 97.00 99 GLU A C 1
ATOM 755 O O . GLU A 1 99 ? 8.478 -10.326 -15.282 1.00 97.00 99 GLU A O 1
ATOM 760 N N . TYR A 1 100 ? 7.193 -11.541 -13.908 1.00 96.56 100 TYR A N 1
ATOM 761 C CA . TYR A 1 100 ? 7.817 -11.029 -12.683 1.00 96.56 100 TYR A CA 1
ATOM 762 C C . TYR A 1 100 ? 9.338 -11.223 -12.662 1.00 96.56 100 TYR A C 1
ATOM 764 O O . TYR A 1 100 ? 10.070 -10.242 -12.528 1.00 96.56 100 TYR A O 1
ATOM 772 N N . ASP A 1 101 ? 9.824 -12.454 -12.843 1.00 96.69 101 ASP A N 1
ATOM 773 C CA . ASP A 1 101 ? 11.263 -12.742 -12.781 1.00 96.69 101 ASP A CA 1
ATOM 774 C C . ASP A 1 101 ? 12.030 -12.033 -13.901 1.00 96.69 101 ASP A C 1
ATOM 776 O O . ASP A 1 101 ? 13.096 -11.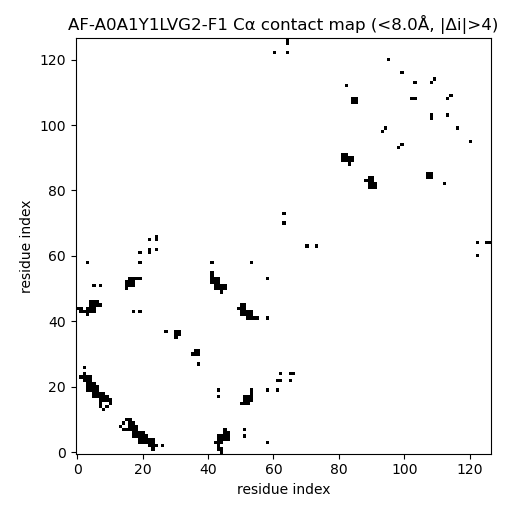456 -13.668 1.00 96.69 101 ASP A O 1
ATOM 780 N N . TYR A 1 102 ? 11.439 -11.990 -15.099 1.00 96.00 102 TYR A N 1
ATOM 781 C CA . TYR A 1 102 ? 11.982 -11.240 -16.225 1.00 96.00 102 TYR A CA 1
ATOM 782 C C . TYR A 1 102 ? 12.136 -9.758 -15.870 1.00 96.00 102 TYR A C 1
ATOM 784 O O . TYR A 1 102 ? 13.250 -9.237 -15.912 1.00 96.00 102 TYR A O 1
ATOM 792 N N . LEU A 1 103 ? 11.066 -9.093 -15.424 1.00 95.75 103 LEU A N 1
ATOM 793 C CA . LEU A 1 103 ? 11.102 -7.682 -15.034 1.00 95.75 103 LEU A CA 1
ATOM 794 C C . LEU A 1 103 ? 12.105 -7.420 -13.906 1.00 95.75 103 LEU A C 1
ATOM 796 O O . LEU A 1 103 ? 12.803 -6.410 -13.938 1.00 95.75 103 LEU A O 1
ATOM 800 N N . MET A 1 104 ? 12.210 -8.317 -12.923 1.00 95.88 104 MET A N 1
ATOM 801 C CA . MET A 1 104 ? 13.153 -8.180 -11.808 1.00 95.88 104 MET A CA 1
ATOM 802 C C . MET A 1 104 ? 14.619 -8.349 -12.218 1.00 95.88 104 MET A C 1
ATOM 804 O O . MET A 1 104 ? 15.494 -7.866 -11.489 1.00 95.88 104 MET A O 1
ATOM 808 N N . SER A 1 105 ? 14.889 -8.999 -13.354 1.00 96.00 105 SER A N 1
ATOM 809 C CA . SER A 1 105 ? 16.233 -9.156 -13.924 1.00 96.00 105 SER A CA 1
ATOM 810 C C . SER A 1 105 ? 16.698 -7.943 -14.743 1.00 96.00 105 SER A C 1
ATOM 812 O O . SER A 1 105 ? 17.900 -7.757 -14.943 1.00 96.00 105 SER A O 1
ATOM 814 N N . LEU A 1 106 ? 15.772 -7.092 -15.201 1.00 96.12 106 LEU A N 1
ATOM 815 C CA . LEU A 1 106 ? 16.091 -6.010 -16.131 1.00 96.12 106 LEU A CA 1
ATOM 816 C C . LEU A 1 106 ? 16.908 -4.887 -15.464 1.00 96.12 106 LEU A C 1
ATOM 818 O O . LEU A 1 106 ? 16.511 -4.376 -14.412 1.00 96.12 106 LEU A O 1
ATOM 822 N N . PRO A 1 107 ? 17.990 -4.391 -16.104 1.00 94.62 107 PRO A N 1
ATOM 823 C CA . PRO A 1 107 ? 18.855 -3.359 -15.524 1.00 94.62 107 PRO A CA 1
ATOM 824 C C . PRO A 1 107 ? 18.167 -2.026 -15.218 1.00 94.62 107 PRO A C 1
ATOM 826 O O . PRO A 1 107 ? 18.679 -1.254 -14.406 1.00 94.62 107 PRO A O 1
ATOM 829 N N . TRP A 1 108 ? 17.047 -1.727 -15.878 1.00 93.62 108 TRP A N 1
ATOM 830 C CA . TRP A 1 108 ? 16.276 -0.502 -15.666 1.00 93.62 108 TRP A CA 1
ATOM 831 C C . TRP A 1 108 ? 15.232 -0.639 -14.550 1.00 93.62 108 TRP A C 1
ATOM 833 O O . TRP A 1 108 ? 14.800 0.370 -13.992 1.00 93.62 108 TRP A O 1
ATOM 843 N N . CYS A 1 109 ? 14.848 -1.864 -14.171 1.00 93.94 109 CYS A N 1
ATOM 844 C CA . CYS A 1 109 ? 13.863 -2.113 -13.122 1.00 93.94 109 CYS A CA 1
ATOM 845 C C . CYS A 1 109 ? 14.520 -1.994 -11.739 1.00 93.94 109 CYS A C 1
ATOM 847 O O . CYS A 1 109 ? 14.806 -2.969 -11.042 1.00 93.94 109 CYS A O 1
ATOM 849 N N . LYS A 1 110 ? 14.821 -0.752 -11.358 1.00 88.88 110 LYS A N 1
ATOM 850 C CA . LYS A 1 110 ? 15.548 -0.403 -10.133 1.00 88.88 110 LYS A CA 1
ATOM 851 C C . LYS A 1 110 ? 14.703 0.466 -9.203 1.00 88.88 110 LYS A C 1
ATOM 853 O O . LYS A 1 110 ? 13.678 1.026 -9.595 1.00 88.88 110 LYS A O 1
ATOM 858 N N . TYR A 1 111 ? 15.166 0.578 -7.958 1.00 87.44 111 TYR A N 1
ATOM 859 C CA . TYR A 1 111 ? 14.624 1.467 -6.926 1.00 87.44 111 TYR A CA 1
ATOM 860 C C . TYR A 1 111 ? 13.092 1.369 -6.796 1.00 87.44 111 TYR A C 1
ATOM 862 O O . TYR A 1 111 ? 12.564 0.296 -6.509 1.00 87.44 111 TYR A O 1
ATOM 870 N N . GLY A 1 112 ? 12.380 2.479 -7.022 1.00 85.69 112 GLY A N 1
ATOM 871 C CA . GLY A 1 112 ? 10.938 2.587 -6.818 1.00 85.69 112 GLY A CA 1
ATOM 872 C C . GLY A 1 112 ? 10.098 1.687 -7.725 1.00 85.69 112 GLY A C 1
ATOM 873 O O . GLY A 1 112 ? 9.119 1.125 -7.249 1.00 85.69 112 GLY A O 1
ATOM 874 N N . THR A 1 113 ? 10.467 1.494 -8.998 1.00 89.94 113 THR A N 1
ATOM 875 C CA . THR A 1 113 ? 9.711 0.599 -9.900 1.00 89.94 113 THR A CA 1
ATOM 876 C C . THR A 1 113 ? 9.786 -0.842 -9.411 1.00 89.94 113 THR A C 1
ATOM 878 O O . THR A 1 113 ? 8.767 -1.524 -9.315 1.00 89.94 113 THR A O 1
ATOM 881 N N . ARG A 1 114 ? 10.990 -1.274 -9.017 1.00 93.44 114 ARG A N 1
ATOM 882 C CA . ARG A 1 114 ? 11.220 -2.609 -8.463 1.00 93.44 114 ARG A CA 1
ATOM 883 C C . ARG A 1 114 ? 10.427 -2.832 -7.179 1.00 93.44 114 ARG A C 1
ATOM 885 O O . ARG A 1 114 ? 9.770 -3.859 -7.043 1.00 93.44 114 ARG A O 1
ATOM 892 N N . LEU A 1 115 ? 10.471 -1.857 -6.266 1.00 90.88 115 LEU A N 1
ATOM 893 C CA . LEU A 1 115 ? 9.741 -1.912 -5.001 1.00 90.88 115 LEU A CA 1
ATOM 894 C C . LEU A 1 115 ? 8.232 -2.049 -5.237 1.00 90.88 115 LEU A C 1
ATOM 896 O O . LEU A 1 115 ? 7.629 -2.982 -4.718 1.00 90.88 115 LEU A O 1
ATOM 900 N N . LYS A 1 116 ? 7.650 -1.210 -6.103 1.00 90.00 116 LYS A N 1
ATOM 901 C CA . LYS A 1 116 ? 6.215 -1.248 -6.425 1.00 90.00 116 LYS A CA 1
ATOM 902 C C . LYS A 1 116 ? 5.771 -2.586 -7.014 1.00 90.00 116 LYS A C 1
ATOM 904 O O . LYS A 1 116 ? 4.744 -3.122 -6.603 1.00 90.00 116 LYS A O 1
ATOM 909 N N . ILE A 1 117 ? 6.530 -3.140 -7.965 1.00 94.00 117 ILE A N 1
ATOM 910 C CA . ILE A 1 117 ? 6.198 -4.439 -8.576 1.00 94.00 117 ILE A CA 1
ATOM 911 C C . ILE A 1 117 ? 6.277 -5.555 -7.527 1.00 94.00 117 ILE A C 1
ATOM 913 O O . ILE A 1 117 ? 5.373 -6.386 -7.449 1.00 94.00 117 ILE A O 1
ATOM 917 N N . LYS A 1 118 ? 7.316 -5.547 -6.683 1.00 93.19 118 LYS A N 1
ATOM 918 C CA . LYS A 1 118 ? 7.479 -6.524 -5.601 1.00 93.19 118 LYS A CA 1
ATOM 919 C C . LYS A 1 118 ? 6.334 -6.457 -4.589 1.00 93.19 118 LYS A C 1
ATOM 921 O O . LYS A 1 118 ? 5.719 -7.480 -4.304 1.00 93.19 118 LYS A O 1
ATOM 926 N N . GLU A 1 119 ? 6.006 -5.268 -4.091 1.00 89.56 119 GLU A N 1
ATOM 927 C CA . GLU A 1 119 ? 4.911 -5.073 -3.134 1.00 89.56 119 GLU A CA 1
ATOM 928 C C . GLU A 1 119 ? 3.556 -5.480 -3.723 1.00 89.56 119 GLU A C 1
ATOM 930 O O . GLU A 1 119 ? 2.743 -6.089 -3.026 1.00 89.56 119 GLU A O 1
ATOM 935 N N . THR A 1 120 ? 3.339 -5.214 -5.016 1.00 90.94 120 THR A N 1
ATOM 936 C CA . THR A 1 120 ? 2.124 -5.637 -5.725 1.00 90.94 120 THR A CA 1
ATOM 937 C C . THR A 1 120 ? 2.051 -7.159 -5.850 1.00 90.94 120 THR A C 1
ATOM 939 O O . THR A 1 120 ? 0.990 -7.722 -5.598 1.00 90.94 120 THR A O 1
ATOM 942 N N . LYS A 1 121 ? 3.157 -7.849 -6.177 1.00 92.25 121 LYS A N 1
ATOM 943 C CA . LYS A 1 121 ? 3.198 -9.324 -6.202 1.00 92.25 121 LYS A CA 1
ATOM 944 C C . LYS A 1 121 ? 2.890 -9.905 -4.826 1.00 92.25 121 LYS A C 1
ATOM 946 O O . LYS A 1 121 ? 2.056 -10.796 -4.716 1.00 92.25 121 LYS A O 1
ATOM 951 N N . GLU A 1 122 ? 3.521 -9.381 -3.777 1.00 89.56 122 GLU A N 1
ATOM 952 C CA . GLU A 1 122 ? 3.271 -9.826 -2.403 1.00 89.56 122 GLU A CA 1
ATOM 953 C C . GLU A 1 122 ? 1.815 -9.623 -1.977 1.00 89.56 122 GLU A C 1
ATOM 955 O O . GLU A 1 122 ? 1.252 -10.472 -1.289 1.00 89.56 122 GLU A O 1
ATOM 960 N N . LEU A 1 123 ? 1.207 -8.497 -2.362 1.00 86.50 123 LEU A N 1
ATOM 961 C CA . LEU A 1 123 ? -0.201 -8.230 -2.098 1.00 86.50 123 LEU A CA 1
ATOM 962 C C . LEU A 1 123 ? -1.104 -9.174 -2.894 1.00 86.50 123 LEU A C 1
ATOM 964 O O . LEU A 1 123 ? -2.011 -9.742 -2.306 1.00 86.50 123 LEU A O 1
ATOM 968 N N . ALA A 1 124 ? -0.830 -9.401 -4.180 1.00 85.38 124 ALA A N 1
ATOM 969 C CA . ALA A 1 124 ? -1.621 -10.289 -5.030 1.00 85.38 124 ALA A CA 1
ATOM 970 C C . ALA A 1 124 ? -1.631 -11.744 -4.529 1.00 85.38 124 ALA A C 1
ATOM 972 O O . ALA A 1 124 ? -2.679 -12.373 -4.544 1.00 85.38 124 ALA A O 1
ATOM 973 N N . THR A 1 125 ? -0.510 -12.260 -4.010 1.00 84.69 125 THR A N 1
ATOM 974 C CA . THR A 1 125 ? -0.452 -13.603 -3.393 1.00 84.69 125 THR A CA 1
ATOM 975 C C . THR A 1 125 ? -1.254 -13.692 -2.089 1.00 84.69 125 THR A C 1
ATOM 977 O O . THR A 1 125 ? -1.655 -14.773 -1.668 1.00 84.69 125 THR A O 1
ATOM 980 N N . LYS A 1 126 ? -1.466 -12.551 -1.425 1.00 79.56 126 LYS A N 1
ATOM 981 C CA . LYS A 1 126 ? -2.318 -12.408 -0.239 1.00 79.56 126 LYS A CA 1
ATOM 982 C C . LYS A 1 126 ? -3.728 -11.918 -0.590 1.00 79.56 126 LYS A C 1
ATOM 984 O O . LYS A 1 126 ? -4.472 -11.637 0.355 1.00 79.56 126 LYS A O 1
ATOM 989 N N . LEU A 1 127 ? -4.041 -11.775 -1.887 1.00 74.19 127 LEU A N 1
ATOM 990 C CA . LEU A 1 127 ? -5.336 -11.659 -2.598 1.00 74.19 127 LEU A CA 1
ATOM 991 C C . LEU A 1 127 ? -6.099 -12.987 -2.692 1.00 74.19 127 LEU A C 1
ATOM 993 O O . LEU A 1 127 ? -7.348 -12.997 -2.687 1.00 74.19 127 LEU A O 1
#